Protein AF-A0A2P6GJ05-F1 (afdb_monomer)

Nearest PDB structures (foldseek):
  7w2h-assembly5_M  TM=7.982E-01  e=2.201E-02  Xenopus laevis
  7w2d-assembly4_J  TM=7.947E-01  e=2.446E-02  Xenopus laevis
  8w4b-assembly1_A  TM=7.223E-01  e=1.049E-02  Xenopus laevis
  7w2h-assembly1_C  TM=7.164E-01  e=2.320E-02  Xenopus laevis
  8wue-assembly2_F  TM=7.250E-01  e=3.544E-02  Xenopus laevis

Solvent-accessible surface area (backbone atoms only — not comparable to full-atom values): 6687 Å² total; per-residue (Å²): 112,52,77,47,83,42,59,47,68,39,75,45,70,40,29,30,35,69,38,27,35,35,44,32,24,74,32,42,37,40,36,41,22,53,18,90,75,44,78,64,46,77,34,39,54,83,31,66,49,77,45,56,54,30,38,26,28,31,41,32,31,39,96,41,52,23,35,32,42,36,36,71,47,47,95,79,77,60,72,81,63,60,36,33,37,53,45,79,44,98,86,73,48,46,34,33,38,27,37,35,78,43,95,88,71,48,77,44,80,80,46,72,46,71,68,42,71,70,56,44,75,67,19,52,29,119

Mean predicted aligned error: 3.26 Å

Foldseek 3Di:
DDKDWFAAFDKFAWKAAQWWKKKAWCAAKKWKDFADPDDIDIDHHRGMDIQHGLGTMMITGHRGIIMIDMDTDDPVPDRFDWMWGWDQDPVRWIKIWTWGQDPVRDIDTPDMGTDDPVSCVRRRND

Radius of gyration: 14.71 Å; Cα contacts (8 Å, |Δi|>4): 321; chains: 1; bounding box: 36×31×40 Å

Structure (mmCIF, N/CA/C/O backbone):
data_AF-A0A2P6GJ05-F1
#
_entry.id   AF-A0A2P6GJ05-F1
#
loop_
_atom_site.group_PDB
_atom_site.id
_atom_site.type_symbol
_atom_site.label_atom_id
_atom_site.label_alt_id
_atom_site.label_comp_id
_atom_site.label_asym_id
_atom_site.label_entity_id
_atom_site.label_seq_id
_atom_site.pdbx_PDB_ins_code
_atom_site.Cartn_x
_atom_site.Cartn_y
_atom_site.Cartn_z
_atom_site.occupancy
_atom_site.B_iso_or_equiv
_atom_site.auth_seq_id
_atom_site.auth_comp_id
_atom_site.auth_asym_id
_atom_site.auth_atom_id
_atom_site.pdbx_PDB_model_num
ATOM 1 N N . MET A 1 1 ? 6.354 -3.550 -13.283 1.00 89.88 1 MET A N 1
ATOM 2 C CA . MET A 1 1 ? 4.884 -3.625 -13.416 1.00 89.88 1 MET A CA 1
ATOM 3 C C . MET A 1 1 ? 4.439 -4.995 -12.944 1.00 89.88 1 MET A C 1
ATOM 5 O O . MET A 1 1 ? 5.187 -5.943 -13.152 1.00 89.88 1 MET A O 1
ATOM 9 N N . GLY A 1 2 ? 3.266 -5.096 -12.332 1.00 94.62 2 GLY A N 1
ATOM 10 C CA . GLY A 1 2 ? 2.658 -6.368 -11.959 1.00 94.62 2 GLY A CA 1
ATOM 11 C C . GLY A 1 2 ? 1.135 -6.277 -11.911 1.00 94.62 2 GLY A C 1
ATOM 12 O O . GLY A 1 2 ? 0.555 -5.247 -12.262 1.00 94.62 2 GLY A O 1
ATOM 13 N N . LEU A 1 3 ? 0.505 -7.372 -11.489 1.00 97.44 3 LEU A N 1
ATOM 14 C CA . LEU A 1 3 ? -0.944 -7.501 -11.382 1.00 97.44 3 LEU A CA 1
ATOM 15 C C . LEU A 1 3 ? -1.343 -7.855 -9.948 1.00 97.44 3 LEU A C 1
ATOM 17 O O . LEU A 1 3 ? -0.717 -8.719 -9.336 1.00 97.44 3 LEU A O 1
ATOM 21 N N . PHE A 1 4 ? -2.420 -7.246 -9.456 1.00 96.00 4 PHE A N 1
ATOM 22 C CA . PHE A 1 4 ? -3.142 -7.718 -8.276 1.00 96.00 4 PHE A CA 1
ATOM 23 C C . PHE A 1 4 ? -4.555 -8.124 -8.668 1.00 96.00 4 PHE A C 1
ATOM 25 O O . PHE A 1 4 ? -5.303 -7.312 -9.207 1.00 96.00 4 PHE A O 1
ATOM 32 N N . LEU A 1 5 ? -4.924 -9.367 -8.361 1.00 97.69 5 LEU A N 1
ATOM 33 C CA . LEU A 1 5 ? -6.312 -9.808 -8.354 1.00 97.69 5 LEU A CA 1
ATOM 34 C C . LEU A 1 5 ? -6.759 -9.907 -6.898 1.00 97.69 5 LEU A C 1
ATOM 36 O O . LEU A 1 5 ? -6.275 -10.760 -6.157 1.00 97.69 5 LEU A O 1
ATOM 40 N N . LEU A 1 6 ? -7.649 -9.008 -6.494 1.00 97.38 6 LEU A N 1
ATOM 41 C CA . LEU A 1 6 ? -8.145 -8.908 -5.127 1.00 97.38 6 LEU A CA 1
ATOM 42 C C . LEU A 1 6 ? -9.610 -9.347 -5.074 1.00 97.38 6 LEU A C 1
ATOM 44 O O . LEU A 1 6 ? -10.414 -8.950 -5.922 1.00 97.38 6 LEU A O 1
ATOM 48 N N . CYS A 1 7 ? -9.954 -10.160 -4.075 1.00 98.25 7 CYS A N 1
ATOM 49 C CA . CYS A 1 7 ? -11.335 -10.556 -3.799 1.00 98.25 7 CYS A CA 1
ATOM 50 C C . CYS A 1 7 ? -12.212 -9.340 -3.433 1.00 98.25 7 CYS A C 1
ATOM 52 O O . CYS A 1 7 ? -11.672 -8.289 -3.071 1.00 98.25 7 CYS A O 1
ATOM 54 N N . PRO A 1 8 ? -13.551 -9.475 -3.493 1.00 98.25 8 PRO A N 1
ATOM 55 C CA . PRO A 1 8 ? -14.464 -8.515 -2.876 1.00 98.25 8 PRO A CA 1
ATOM 56 C C . PRO A 1 8 ? -14.146 -8.274 -1.397 1.00 98.25 8 PRO A C 1
ATOM 58 O O . PRO A 1 8 ? -13.672 -9.185 -0.715 1.00 98.25 8 PRO A O 1
ATOM 61 N N . ASP A 1 9 ? -14.449 -7.069 -0.919 1.00 97.81 9 ASP A N 1
ATOM 62 C CA . ASP A 1 9 ? -14.428 -6.683 0.497 1.00 97.81 9 ASP A CA 1
ATOM 63 C C . ASP A 1 9 ? -13.077 -6.927 1.207 1.00 97.81 9 ASP A C 1
ATOM 65 O O . ASP A 1 9 ? -13.006 -7.209 2.405 1.00 97.81 9 ASP A O 1
ATOM 69 N N . VAL A 1 10 ? -11.974 -6.807 0.463 1.00 98.06 10 VAL A N 1
ATOM 70 C CA . VAL A 1 10 ? -10.606 -6.918 0.977 1.00 98.06 10 VAL A CA 1
ATOM 71 C C . VAL A 1 10 ? -10.099 -5.542 1.367 1.00 98.06 10 VAL A C 1
ATOM 73 O O . VAL A 1 10 ? -10.020 -4.640 0.535 1.00 98.06 10 VAL A O 1
ATOM 76 N N . HIS A 1 11 ? -9.656 -5.417 2.616 1.00 97.75 11 HIS A N 1
ATOM 77 C CA . HIS A 1 11 ? -8.834 -4.301 3.059 1.00 97.75 11 HIS A CA 1
ATOM 78 C C . HIS A 1 11 ? -7.354 -4.679 2.958 1.00 97.75 11 HIS A C 1
ATOM 80 O O . HIS A 1 11 ? -6.905 -5.617 3.616 1.00 97.75 11 HIS A O 1
ATOM 86 N N . TYR A 1 12 ? -6.603 -3.943 2.143 1.00 97.00 12 TYR A N 1
ATOM 87 C CA . TYR A 1 12 ? -5.149 -4.000 2.067 1.00 97.00 12 TYR A CA 1
ATOM 88 C C . TYR A 1 12 ? -4.572 -2.884 2.958 1.00 97.00 12 TYR A C 1
ATOM 90 O O . TYR A 1 12 ? -4.720 -1.706 2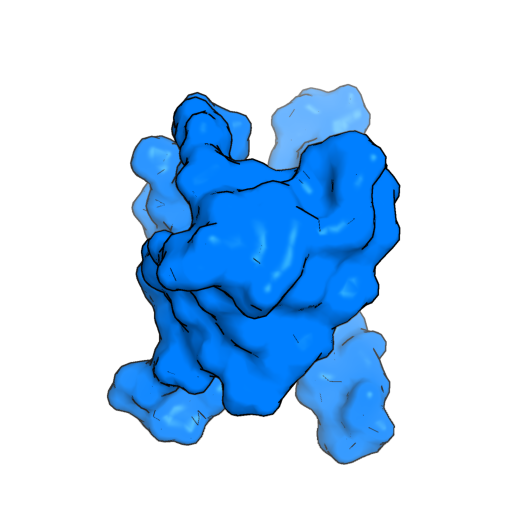.607 1.00 97.00 12 TYR A O 1
ATOM 98 N N . PRO A 1 13 ? -3.988 -3.232 4.126 1.00 97.44 13 PRO A N 1
ATOM 99 C CA . PRO A 1 13 ? -3.654 -2.271 5.176 1.00 97.44 13 PRO A CA 1
ATOM 100 C C . PRO A 1 13 ? -2.719 -1.139 4.754 1.00 97.44 13 PRO A C 1
ATOM 102 O O . PRO A 1 13 ? -2.069 -1.179 3.710 1.00 97.44 13 PRO A O 1
ATOM 105 N N . LEU A 1 14 ? -2.628 -0.130 5.622 1.00 98.19 14 LEU A N 1
ATOM 106 C CA . LEU A 1 14 ? -1.738 1.010 5.438 1.00 98.19 14 LEU A CA 1
ATOM 107 C C . LEU A 1 14 ? -0.288 0.558 5.260 1.00 98.19 14 LEU A C 1
ATOM 109 O O . LEU A 1 14 ? 0.303 -0.063 6.146 1.00 98.19 14 LEU A O 1
ATOM 113 N N . HIS A 1 15 ? 0.294 0.928 4.129 1.00 97.88 15 HIS A N 1
ATOM 114 C CA . HIS A 1 15 ? 1.674 0.637 3.796 1.00 97.88 15 HIS A CA 1
ATOM 115 C C . HIS A 1 15 ? 2.327 1.807 3.061 1.00 97.88 15 HIS A C 1
ATOM 117 O O . HIS A 1 15 ? 1.678 2.763 2.634 1.00 97.88 15 HIS A O 1
ATOM 123 N N . GLN A 1 16 ? 3.649 1.763 2.993 1.00 96.19 16 GLN A N 1
ATOM 124 C CA . GLN A 1 16 ? 4.484 2.841 2.498 1.00 96.19 16 GLN A CA 1
ATOM 125 C C . GLN A 1 16 ? 5.788 2.259 1.960 1.00 96.19 16 GLN A C 1
ATOM 127 O O . GLN A 1 16 ? 6.417 1.414 2.592 1.00 96.19 16 GLN A O 1
ATOM 132 N N . HIS A 1 17 ? 6.237 2.760 0.821 1.00 95.12 17 HIS A N 1
ATOM 133 C CA . HIS A 1 17 ? 7.519 2.411 0.220 1.00 95.12 17 HIS A CA 1
ATOM 134 C C . HIS A 1 17 ? 8.066 3.640 -0.523 1.00 95.12 17 HIS A C 1
ATOM 136 O O . HIS A 1 17 ? 7.378 4.651 -0.688 1.00 95.12 17 HIS A O 1
ATOM 142 N N . ASN A 1 18 ? 9.340 3.595 -0.907 1.00 93.31 18 ASN A N 1
ATOM 143 C CA . ASN A 1 18 ? 9.997 4.738 -1.546 1.00 93.31 18 ASN A CA 1
ATOM 144 C C . ASN A 1 18 ? 9.589 4.920 -3.018 1.00 93.31 18 ASN A C 1
ATOM 146 O O . ASN A 1 18 ? 9.727 6.014 -3.569 1.00 93.31 18 ASN A O 1
ATOM 150 N N . ALA A 1 19 ? 9.124 3.861 -3.678 1.00 94.25 19 ALA A N 1
ATOM 151 C CA . ALA A 1 19 ? 8.729 3.944 -5.074 1.00 94.25 19 ALA A CA 1
ATOM 152 C C . ALA A 1 19 ? 7.478 4.820 -5.225 1.00 94.25 19 ALA A C 1
ATOM 154 O O . ALA A 1 19 ? 6.557 4.767 -4.415 1.00 94.25 19 ALA A O 1
ATOM 155 N N . LEU A 1 20 ? 7.432 5.623 -6.287 1.00 95.25 20 LEU A N 1
ATOM 156 C CA . LEU A 1 20 ? 6.158 6.166 -6.741 1.00 95.25 20 LEU A CA 1
ATOM 157 C C . LEU A 1 20 ? 5.361 5.005 -7.326 1.00 95.25 20 LEU A C 1
ATOM 159 O O . LEU A 1 20 ? 5.888 4.243 -8.140 1.00 95.25 20 LEU A O 1
ATOM 163 N N . GLU A 1 21 ? 4.102 4.878 -6.932 1.00 96.62 21 GLU A N 1
ATOM 164 C CA . GLU A 1 21 ? 3.248 3.779 -7.358 1.00 96.62 21 GLU A CA 1
ATOM 165 C C . GLU A 1 21 ? 2.051 4.276 -8.155 1.00 96.62 21 GLU A C 1
ATOM 167 O O . GLU A 1 21 ? 1.402 5.258 -7.807 1.00 96.62 21 GLU A O 1
ATOM 172 N N . ILE A 1 22 ? 1.767 3.588 -9.254 1.00 97.88 22 ILE A N 1
ATOM 173 C CA . ILE A 1 22 ? 0.611 3.847 -10.103 1.00 97.88 22 ILE A CA 1
ATOM 174 C C . ILE A 1 22 ? -0.288 2.625 -10.027 1.00 97.88 22 ILE A C 1
ATOM 176 O O . ILE A 1 22 ? 0.146 1.534 -10.395 1.00 97.88 22 ILE A O 1
ATOM 180 N N . TYR A 1 23 ? -1.533 2.823 -9.604 1.00 98.31 23 TYR A N 1
ATOM 181 C CA . TYR A 1 23 ? -2.590 1.819 -9.665 1.00 98.31 23 TYR A CA 1
ATOM 182 C C . TYR A 1 23 ? -3.520 2.147 -10.824 1.00 98.31 23 TYR A C 1
ATOM 184 O O . TYR A 1 23 ? -4.120 3.217 -10.842 1.00 98.31 23 TYR A O 1
ATOM 192 N N . TYR A 1 24 ? -3.669 1.226 -11.769 1.00 98.44 24 TYR A N 1
ATOM 193 C CA . TYR A 1 24 ? -4.676 1.288 -12.824 1.00 98.44 24 TYR A CA 1
ATOM 194 C C . TYR A 1 24 ? -5.700 0.175 -12.607 1.00 98.44 24 TYR A C 1
ATOM 196 O O . TYR A 1 24 ? -5.340 -1.005 -12.577 1.00 98.44 24 TYR A O 1
ATOM 204 N N . ALA A 1 25 ? -6.972 0.538 -12.457 1.00 98.25 25 ALA A N 1
ATOM 205 C CA . ALA A 1 25 ? -8.050 -0.430 -12.314 1.00 98.25 25 ALA A CA 1
ATOM 206 C C . ALA A 1 25 ? -8.440 -0.965 -13.695 1.00 98.25 25 ALA A C 1
ATOM 208 O O . ALA A 1 25 ? -9.112 -0.288 -14.470 1.00 98.25 25 ALA A O 1
ATOM 209 N N . SER A 1 26 ? -8.021 -2.192 -14.003 1.00 98.38 26 SER A N 1
ATOM 210 C CA . SER A 1 26 ? -8.392 -2.865 -15.254 1.00 98.38 26 SER A CA 1
ATOM 211 C C . SER A 1 26 ? -9.810 -3.432 -15.202 1.00 98.38 26 SER A C 1
ATOM 213 O O . SER A 1 26 ? -10.448 -3.571 -16.239 1.00 98.38 26 SER A O 1
ATOM 215 N N . SER A 1 27 ? -10.292 -3.774 -14.002 1.00 98.25 27 SER A N 1
ATOM 216 C CA . SER A 1 27 ? -11.667 -4.204 -13.737 1.00 98.25 27 SER A CA 1
ATOM 217 C C . SER A 1 27 ? -12.038 -3.943 -12.277 1.00 98.25 27 SER A C 1
ATOM 219 O O . SER A 1 27 ? -11.172 -3.968 -11.398 1.00 98.25 27 SER A O 1
ATOM 221 N N . GLY A 1 28 ? -13.332 -3.760 -12.015 1.00 97.75 28 GLY A N 1
ATOM 222 C CA . GLY A 1 28 ? -13.887 -3.535 -10.682 1.00 97.75 28 GLY A CA 1
ATOM 223 C C . GLY A 1 28 ? -13.644 -2.123 -10.142 1.00 97.75 28 GLY A C 1
ATOM 224 O O . GLY A 1 28 ? -13.301 -1.194 -10.885 1.00 97.75 28 GLY A O 1
ATOM 225 N N . THR A 1 29 ? -13.821 -1.979 -8.830 1.00 98.19 29 THR A N 1
ATOM 226 C CA . THR A 1 29 ? -13.722 -0.702 -8.116 1.00 98.19 29 THR A CA 1
ATOM 227 C C . THR A 1 29 ? -12.756 -0.806 -6.938 1.00 98.19 29 THR A C 1
ATOM 229 O O . THR A 1 29 ? -12.883 -1.691 -6.088 1.00 98.19 29 THR A O 1
ATOM 232 N N . LEU A 1 30 ? -11.816 0.139 -6.868 1.00 98.19 30 LEU A N 1
ATOM 233 C CA . LEU A 1 30 ? -10.836 0.258 -5.795 1.00 98.19 30 LEU A CA 1
ATOM 234 C C . LEU A 1 30 ? -11.031 1.578 -5.054 1.00 98.19 30 LEU A C 1
ATOM 236 O O . LEU A 1 30 ? -11.012 2.652 -5.656 1.00 98.19 30 LEU A O 1
ATOM 240 N N . GLN A 1 31 ? -11.168 1.502 -3.738 1.00 98.31 31 GLN A N 1
ATOM 241 C CA . GLN A 1 3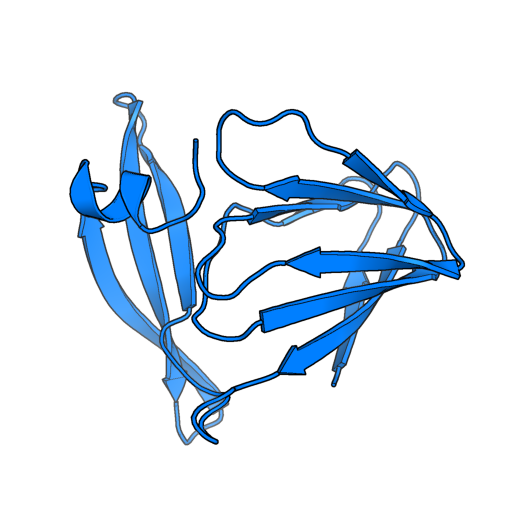1 ? -11.072 2.650 -2.856 1.00 98.31 31 GLN A CA 1
ATOM 242 C C . GLN A 1 31 ? -9.625 2.781 -2.367 1.00 98.31 31 GLN A C 1
ATOM 244 O O . GLN A 1 31 ? -9.086 1.842 -1.789 1.00 98.31 31 GLN A O 1
ATOM 249 N N . LEU A 1 32 ? -8.994 3.933 -2.590 1.00 98.06 32 LEU A N 1
ATOM 250 C CA . LEU A 1 32 ? -7.682 4.264 -2.040 1.00 98.06 32 LEU A CA 1
ATOM 251 C C . LEU A 1 32 ? -7.830 5.295 -0.931 1.00 98.06 32 LEU A C 1
ATOM 253 O O . LEU A 1 32 ? -8.613 6.239 -1.042 1.00 98.06 32 LEU A O 1
ATOM 257 N N . GLN A 1 33 ? -7.018 5.157 0.106 1.00 98.12 33 GLN A N 1
ATOM 258 C CA . GLN A 1 33 ? -6.873 6.162 1.147 1.00 98.12 33 GLN A CA 1
ATOM 259 C C . GLN A 1 33 ? -5.400 6.535 1.262 1.00 98.12 33 GLN A C 1
ATOM 261 O O . GLN A 1 33 ? -4.555 5.663 1.428 1.00 98.12 33 GLN A O 1
ATOM 266 N N . HIS A 1 34 ? -5.078 7.823 1.160 1.00 97.31 34 HIS A N 1
ATOM 267 C CA . HIS A 1 34 ? -3.718 8.334 1.354 1.00 97.31 34 HIS A CA 1
ATOM 268 C C . HIS A 1 34 ? -3.592 8.871 2.780 1.00 97.31 34 HIS A C 1
ATOM 270 O O . HIS A 1 34 ? -4.113 9.932 3.084 1.00 97.31 34 HIS A O 1
ATOM 276 N N . GLY A 1 35 ? -2.919 8.153 3.672 1.00 96.06 35 GLY A N 1
ATOM 277 C CA . GLY A 1 35 ? -2.830 8.510 5.089 1.00 96.06 35 GLY A CA 1
ATOM 278 C C . GLY A 1 35 ? -4.001 8.019 5.933 1.00 96.06 35 GLY A C 1
ATOM 279 O O . GLY A 1 35 ? -5.061 7.653 5.433 1.00 96.06 35 GLY A O 1
ATOM 280 N N . ARG A 1 36 ? -3.803 8.016 7.253 1.00 94.75 36 ARG A N 1
ATOM 281 C CA . ARG A 1 36 ? -4.750 7.469 8.240 1.00 94.75 36 ARG A CA 1
ATOM 282 C C . ARG A 1 36 ? -6.029 8.282 8.379 1.00 94.75 36 ARG A C 1
ATOM 284 O O . ARG A 1 36 ? -7.038 7.762 8.841 1.00 94.75 36 ARG A O 1
ATOM 291 N N . LYS A 1 37 ? -5.967 9.578 8.065 1.00 90.44 37 LYS A N 1
ATOM 292 C CA . LYS A 1 37 ? -7.036 10.540 8.376 1.00 90.44 37 LYS A CA 1
ATOM 293 C C . LYS A 1 37 ? -7.669 11.189 7.152 1.00 90.44 37 LYS A C 1
ATOM 295 O O . LYS A 1 37 ? -8.667 11.889 7.309 1.00 90.44 37 LYS A O 1
ATOM 300 N N . LYS A 1 38 ? -7.117 10.992 5.952 1.00 94.06 38 LYS A N 1
ATOM 301 C CA . LYS A 1 38 ? -7.707 11.568 4.738 1.00 94.06 38 LYS A CA 1
ATOM 302 C C . LYS A 1 38 ? -8.931 10.775 4.321 1.00 94.06 38 LYS A C 1
ATOM 304 O O . LYS A 1 38 ? -9.023 9.573 4.571 1.00 94.06 38 LYS A O 1
ATOM 309 N N . MET A 1 39 ? -9.855 11.463 3.660 1.00 95.44 39 MET A N 1
ATOM 310 C CA . MET A 1 39 ? -11.009 10.809 3.065 1.00 95.44 39 MET A CA 1
ATOM 311 C C . MET A 1 39 ? -10.542 9.881 1.942 1.00 95.44 39 MET A C 1
ATOM 313 O O . MET A 1 39 ? -9.721 10.294 1.116 1.00 95.44 39 MET A O 1
ATOM 317 N N . PRO A 1 40 ? -11.054 8.645 1.892 1.00 97.00 40 PRO A N 1
ATOM 318 C CA . PRO A 1 40 ? -10.773 7.771 0.777 1.00 97.00 40 PRO A CA 1
ATOM 319 C C . PRO A 1 40 ? -11.420 8.297 -0.510 1.00 97.00 40 PRO A C 1
ATOM 321 O O . PRO A 1 40 ? -12.441 8.988 -0.486 1.00 97.00 40 PRO A O 1
ATOM 324 N N . PHE A 1 41 ? -10.849 7.919 -1.647 1.00 97.62 41 PHE A N 1
ATOM 325 C CA . PHE A 1 41 ? -11.374 8.207 -2.977 1.00 97.62 41 PHE A CA 1
ATOM 326 C C . PHE A 1 41 ? -11.395 6.932 -3.819 1.00 97.62 41 PHE A C 1
ATOM 328 O O . PHE A 1 41 ? -10.712 5.958 -3.514 1.00 97.62 41 PHE A O 1
ATOM 335 N N . MET A 1 42 ? -12.208 6.913 -4.873 1.00 97.94 42 MET A N 1
ATOM 336 C CA . MET A 1 42 ? -12.404 5.717 -5.691 1.00 97.94 42 MET A CA 1
ATOM 337 C C . MET A 1 42 ? -11.786 5.871 -7.071 1.00 97.94 42 MET A C 1
ATOM 339 O O . MET A 1 42 ? -11.922 6.915 -7.709 1.00 97.94 42 MET A O 1
ATOM 343 N N . ILE A 1 43 ? -11.211 4.780 -7.561 1.00 98.00 43 ILE A N 1
ATOM 344 C CA . ILE A 1 43 ? -10.969 4.560 -8.981 1.00 98.00 43 ILE A CA 1
ATOM 345 C C . ILE A 1 43 ? -11.813 3.368 -9.437 1.00 98.00 43 ILE A C 1
ATOM 347 O O . ILE A 1 43 ? -11.942 2.364 -8.738 1.00 98.00 43 ILE A O 1
ATOM 351 N N . LYS A 1 44 ? -12.433 3.506 -10.607 1.00 97.94 44 LYS A N 1
ATOM 352 C CA . LYS A 1 44 ? -13.211 2.449 -11.268 1.00 97.94 44 LYS A CA 1
ATOM 353 C C . LYS A 1 44 ? -12.432 1.923 -12.464 1.00 97.94 44 LYS A C 1
ATOM 355 O O . LYS A 1 44 ? -11.451 2.548 -12.860 1.00 97.94 44 LYS A O 1
ATOM 360 N N . SER A 1 45 ? -12.903 0.833 -13.063 1.00 98.12 45 SER A N 1
ATOM 361 C CA . SER A 1 45 ? -12.386 0.308 -14.330 1.00 98.12 45 SER A CA 1
ATOM 362 C C . SER A 1 45 ? -12.075 1.419 -15.346 1.00 98.12 45 SER A C 1
ATOM 364 O O . SER A 1 45 ? -12.926 2.261 -15.636 1.00 98.12 45 SER A O 1
ATOM 366 N N . GLY A 1 46 ? -10.852 1.426 -15.878 1.00 98.31 46 GLY A N 1
ATOM 367 C CA . GLY A 1 46 ? -10.331 2.456 -16.782 1.00 98.31 46 GLY A CA 1
ATOM 368 C C . GLY A 1 46 ? -9.687 3.665 -16.089 1.00 98.31 46 GLY A C 1
ATOM 369 O O . GLY A 1 46 ? -8.993 4.440 -16.744 1.00 98.31 46 GLY A O 1
ATOM 370 N N . GLY A 1 47 ? -9.888 3.829 -14.781 1.00 98.38 47 GLY A N 1
ATOM 371 C CA . GLY A 1 47 ? -9.290 4.882 -13.965 1.00 98.38 47 GLY A CA 1
ATOM 372 C C . GLY A 1 47 ? -7.934 4.492 -13.378 1.00 98.38 47 GLY A C 1
ATOM 373 O O . GLY A 1 47 ? -7.592 3.313 -13.262 1.00 98.38 47 GLY A O 1
ATOM 374 N N . TYR A 1 48 ? -7.169 5.502 -12.963 1.00 98.31 48 TYR A N 1
ATOM 375 C CA . TYR A 1 48 ? -5.890 5.313 -12.287 1.00 98.31 48 TYR A CA 1
ATOM 376 C C . TYR A 1 48 ? -5.705 6.274 -11.114 1.00 98.31 48 TYR A C 1
ATOM 378 O O . TYR A 1 48 ? -6.328 7.333 -11.047 1.00 98.31 48 TYR A O 1
ATOM 386 N N . SER A 1 49 ? -4.817 5.899 -10.199 1.00 97.94 49 SER A N 1
ATOM 387 C CA . SER A 1 49 ? -4.316 6.745 -9.123 1.00 97.94 49 SER A CA 1
ATOM 388 C C . SER A 1 49 ? -2.793 6.717 -9.116 1.00 97.94 49 SER A C 1
ATOM 390 O O . SER A 1 49 ? -2.181 5.702 -9.454 1.00 97.94 49 SER A O 1
ATOM 392 N N . ILE A 1 50 ? -2.192 7.839 -8.730 1.00 97.69 50 ILE A N 1
ATOM 393 C CA . ILE A 1 50 ? -0.762 7.947 -8.469 1.00 97.69 50 ILE A CA 1
ATOM 394 C C . ILE A 1 50 ? -0.594 8.150 -6.969 1.00 97.69 50 ILE A C 1
ATOM 396 O O . ILE A 1 50 ? -1.094 9.121 -6.403 1.00 97.69 50 ILE A O 1
ATOM 400 N N . THR A 1 51 ? 0.140 7.241 -6.348 1.00 97.50 51 THR A N 1
ATOM 401 C CA . THR A 1 51 ? 0.601 7.328 -4.972 1.00 97.50 51 THR A CA 1
ATOM 402 C C . THR A 1 51 ? 2.049 7.827 -4.990 1.00 97.50 51 THR A C 1
ATOM 404 O O . THR A 1 51 ? 2.932 7.117 -5.479 1.00 97.50 51 THR A O 1
ATOM 407 N N . PRO A 1 52 ? 2.326 9.048 -4.498 1.00 95.62 52 PRO A N 1
ATOM 408 C CA . PRO A 1 52 ? 3.684 9.581 -4.454 1.00 95.62 52 PRO A CA 1
ATOM 409 C C . PRO A 1 52 ? 4.637 8.726 -3.610 1.00 95.62 52 PRO A C 1
ATOM 411 O O . PRO A 1 52 ? 4.216 8.021 -2.694 1.00 95.62 52 PRO A O 1
ATOM 414 N N . SER A 1 53 ? 5.939 8.851 -3.871 1.00 94.31 53 SER A N 1
ATOM 415 C CA . SER A 1 53 ? 6.986 8.239 -3.047 1.00 94.31 53 SER A CA 1
ATOM 416 C C . SER A 1 53 ? 6.782 8.539 -1.563 1.00 94.31 53 SER A C 1
ATOM 418 O O . SER A 1 53 ? 6.590 9.693 -1.179 1.00 94.31 53 SER A O 1
ATOM 420 N N . ASN A 1 54 ? 6.875 7.507 -0.725 1.00 94.31 54 ASN A N 1
ATOM 421 C CA . ASN A 1 54 ? 6.683 7.583 0.723 1.00 94.31 54 ASN A CA 1
ATOM 422 C C . ASN A 1 54 ? 5.290 8.069 1.169 1.00 94.31 54 ASN A C 1
ATOM 424 O O . ASN A 1 54 ? 5.110 8.336 2.354 1.00 94.31 54 ASN A O 1
ATOM 428 N N . GLN A 1 55 ? 4.286 8.135 0.294 1.00 97.06 55 GLN A N 1
ATOM 429 C CA . GLN A 1 55 ? 2.904 8.349 0.718 1.00 97.06 55 GLN A CA 1
ATOM 430 C C . GLN A 1 55 ? 2.386 7.072 1.387 1.00 97.06 55 GLN A C 1
ATOM 432 O O . GLN A 1 55 ? 2.278 6.029 0.742 1.00 97.06 55 GLN A O 1
ATOM 437 N N . VAL A 1 56 ? 2.040 7.135 2.675 1.00 98.06 56 VAL A N 1
ATOM 438 C CA . VAL A 1 56 ? 1.334 6.023 3.323 1.00 98.06 56 VAL A CA 1
ATOM 439 C C . VAL A 1 56 ? -0.059 5.890 2.712 1.00 98.06 56 VAL A C 1
ATOM 441 O O . VAL A 1 56 ? -0.741 6.892 2.484 1.00 98.06 56 VAL A O 1
ATOM 444 N N . HIS A 1 57 ? -0.485 4.671 2.409 1.00 98.50 57 HIS A N 1
ATOM 445 C CA . HIS A 1 57 ? -1.767 4.439 1.763 1.00 98.50 57 HIS A CA 1
ATOM 446 C C . HIS A 1 57 ? -2.320 3.045 2.038 1.00 98.50 57 HIS A C 1
ATOM 448 O O . HIS A 1 57 ? -1.575 2.121 2.341 1.00 98.50 57 HIS A O 1
ATOM 454 N N . SER A 1 58 ? -3.637 2.904 1.942 1.00 98.38 58 SER A N 1
ATOM 455 C CA . SER A 1 58 ? -4.352 1.631 2.022 1.00 98.38 58 SER A CA 1
ATOM 456 C C . SER A 1 58 ? -5.290 1.492 0.831 1.00 98.38 58 SER A C 1
ATOM 458 O O . SER A 1 58 ? -5.666 2.485 0.194 1.00 98.38 58 SER A O 1
ATOM 460 N N . LEU A 1 59 ? -5.659 0.252 0.526 1.00 98.31 59 LEU A N 1
ATOM 461 C CA . LEU A 1 59 ? -6.599 -0.067 -0.540 1.00 98.31 59 LEU A CA 1
ATOM 462 C C . LEU A 1 59 ? -7.775 -0.843 0.045 1.00 98.31 59 LEU A C 1
ATOM 464 O O . LEU A 1 59 ? -7.592 -1.663 0.939 1.00 98.31 59 LEU A O 1
ATOM 468 N N . THR A 1 60 ? -8.975 -0.622 -0.472 1.00 98.38 60 THR A N 1
ATOM 469 C CA . THR A 1 60 ? -10.149 -1.428 -0.129 1.00 98.38 60 THR A CA 1
ATOM 470 C C . THR A 1 60 ? -10.920 -1.751 -1.401 1.00 98.38 60 THR A C 1
ATOM 472 O O . THR A 1 60 ? -11.267 -0.844 -2.163 1.00 98.38 60 THR A O 1
ATOM 475 N N . THR A 1 61 ? -11.155 -3.031 -1.676 1.00 98.19 61 THR A N 1
ATOM 476 C CA . THR A 1 61 ? -12.040 -3.437 -2.776 1.00 98.19 61 THR A CA 1
ATOM 477 C C . THR A 1 61 ? -13.500 -3.279 -2.369 1.00 98.19 61 THR A C 1
ATOM 479 O O . THR A 1 61 ? -13.843 -3.305 -1.189 1.00 98.19 61 THR A O 1
ATOM 482 N N . SER A 1 62 ? -14.366 -3.053 -3.356 1.00 94.94 62 SER A N 1
ATOM 483 C CA . SER A 1 62 ? -15.818 -2.991 -3.135 1.00 94.94 62 SER A CA 1
ATOM 484 C C . SER A 1 62 ? -16.420 -4.402 -3.028 1.00 94.94 62 SER A C 1
ATOM 486 O O . SER A 1 62 ? -15.698 -5.389 -2.902 1.00 94.94 62 SER A O 1
ATOM 488 N N . ASN A 1 63 ? -17.740 -4.519 -3.165 1.00 96.50 63 ASN A N 1
ATOM 489 C CA . ASN A 1 63 ? -18.476 -5.789 -3.183 1.00 96.50 63 ASN A CA 1
ATOM 490 C C . ASN A 1 63 ? -18.259 -6.642 -4.460 1.00 96.50 63 ASN A C 1
ATOM 492 O O . ASN A 1 63 ? -19.053 -7.532 -4.763 1.00 96.50 63 ASN A O 1
ATOM 496 N N . GLU A 1 64 ? -17.202 -6.370 -5.225 1.00 97.19 64 GLU A N 1
ATOM 497 C CA . GLU A 1 64 ? -16.815 -7.064 -6.454 1.00 97.19 64 GLU A CA 1
ATOM 498 C C . GLU A 1 64 ? -15.287 -7.260 -6.478 1.00 97.19 64 GLU A C 1
ATOM 500 O O . GLU A 1 64 ? -14.558 -6.462 -5.876 1.00 97.19 64 GLU A O 1
ATOM 505 N N . PRO A 1 65 ? -14.763 -8.301 -7.155 1.00 97.44 65 PRO A N 1
ATOM 506 C CA . PRO A 1 65 ? -13.323 -8.463 -7.295 1.00 97.44 65 PRO A CA 1
ATOM 507 C C . PRO A 1 65 ? -12.730 -7.320 -8.123 1.00 97.44 65 PRO A C 1
ATOM 509 O O . PRO A 1 65 ? -13.345 -6.829 -9.073 1.00 97.44 65 PRO A O 1
ATOM 512 N N . CYS A 1 66 ? -11.499 -6.929 -7.802 1.00 98.31 66 CYS A N 1
ATOM 513 C CA . CYS A 1 66 ? -10.795 -5.863 -8.507 1.00 98.31 66 CYS A CA 1
ATOM 514 C C . CYS A 1 66 ? -9.481 -6.383 -9.096 1.00 98.31 66 CYS A C 1
ATOM 516 O O . CYS A 1 66 ? -8.683 -7.015 -8.399 1.00 98.31 66 CYS A O 1
ATOM 518 N N . LEU A 1 67 ? -9.265 -6.112 -10.388 1.00 98.44 67 LEU A N 1
ATOM 519 C CA . LEU A 1 67 ? -8.011 -6.399 -11.083 1.00 98.44 67 LEU A CA 1
ATOM 520 C C . LEU A 1 67 ? -7.248 -5.094 -11.294 1.00 98.44 67 LEU A C 1
ATOM 522 O O . LEU A 1 67 ? -7.700 -4.208 -12.025 1.00 98.44 67 LEU A O 1
ATOM 526 N N . LEU A 1 68 ? -6.067 -5.008 -10.694 1.00 98.25 68 LEU A N 1
ATOM 527 C CA . LEU A 1 68 ? -5.190 -3.848 -10.766 1.00 98.25 68 LEU A CA 1
ATOM 528 C C . LEU A 1 68 ? -3.942 -4.174 -11.576 1.00 98.25 68 LEU A C 1
ATOM 530 O O . LEU A 1 68 ? -3.284 -5.183 -11.329 1.00 98.25 68 LEU A O 1
ATOM 534 N N . CYS A 1 69 ? -3.576 -3.271 -12.479 1.00 98.19 69 CYS A N 1
ATOM 535 C CA . CYS A 1 69 ? -2.213 -3.170 -12.985 1.00 98.19 69 CYS A CA 1
ATOM 536 C C . CYS A 1 69 ? -1.469 -2.169 -12.105 1.00 98.19 69 CYS A C 1
ATOM 538 O O . CYS A 1 69 ? -1.903 -1.021 -11.999 1.00 98.19 69 CYS A O 1
ATOM 540 N N . TYR A 1 70 ? -0.362 -2.584 -11.489 1.00 96.50 70 TYR A N 1
ATOM 541 C CA . TYR A 1 70 ? 0.459 -1.692 -10.674 1.00 96.50 70 TYR A CA 1
ATOM 542 C C . TYR A 1 70 ? 1.843 -1.476 -11.288 1.00 96.50 70 TYR A C 1
ATOM 544 O O . TYR A 1 70 ? 2.444 -2.375 -11.892 1.00 96.50 70 TYR A O 1
ATOM 552 N N . MET A 1 71 ? 2.373 -0.268 -11.131 1.00 96.00 71 MET A N 1
ATOM 553 C CA . MET A 1 71 ? 3.715 0.093 -11.581 1.00 96.00 71 MET A CA 1
ATOM 554 C C . MET A 1 71 ? 4.451 0.848 -10.489 1.00 96.00 71 MET A C 1
ATOM 556 O O . MET A 1 71 ? 3.919 1.806 -9.943 1.00 96.00 71 MET A O 1
ATOM 560 N N . TRP A 1 72 ? 5.690 0.443 -10.226 1.00 94.94 72 TRP A N 1
ATOM 561 C CA . TRP A 1 72 ? 6.625 1.198 -9.403 1.00 94.94 72 TRP A CA 1
ATOM 562 C C . TRP A 1 72 ? 7.596 1.959 -10.287 1.00 94.94 72 TRP A C 1
ATOM 564 O O . TRP A 1 72 ? 8.158 1.400 -11.233 1.00 94.94 72 TRP A O 1
ATOM 574 N N . VAL A 1 73 ? 7.799 3.225 -9.949 1.00 93.38 73 VAL A N 1
ATOM 575 C CA . VAL A 1 73 ? 8.727 4.135 -10.607 1.00 93.38 73 VAL A CA 1
ATOM 576 C C . VAL A 1 73 ? 9.719 4.624 -9.558 1.00 93.38 73 VAL A C 1
ATOM 578 O O . VAL A 1 73 ? 9.328 5.135 -8.508 1.00 93.38 73 VAL A O 1
ATOM 581 N N . SER A 1 74 ? 11.013 4.461 -9.835 1.00 87.12 74 SER A N 1
ATOM 582 C CA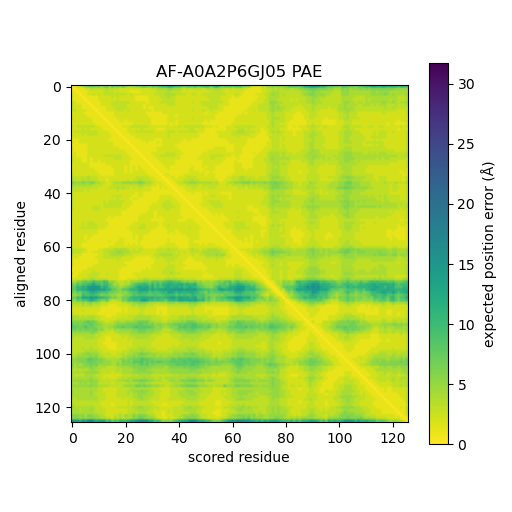 . SER A 1 74 ? 12.088 4.950 -8.972 1.00 87.12 74 SER A CA 1
ATOM 583 C C . SER A 1 74 ? 12.879 6.041 -9.676 1.00 87.12 74 SER A C 1
ATOM 585 O O . SER A 1 74 ? 13.335 5.853 -10.802 1.00 87.12 74 SER A O 1
ATOM 587 N N . GLY A 1 75 ? 13.076 7.168 -8.989 1.00 77.50 75 GLY A N 1
ATOM 588 C CA . GLY A 1 75 ? 13.962 8.240 -9.447 1.00 77.50 75 GLY A CA 1
ATOM 589 C C . GLY A 1 75 ? 15.450 7.950 -9.223 1.00 77.50 75 GLY A C 1
ATOM 590 O O . GLY A 1 75 ? 16.288 8.666 -9.759 1.00 77.50 75 GLY A O 1
ATOM 591 N N . THR A 1 76 ? 15.793 6.919 -8.441 1.00 76.88 76 THR A N 1
ATOM 592 C CA . THR A 1 76 ? 17.181 6.591 -8.060 1.00 76.88 76 THR A CA 1
ATOM 593 C C . THR A 1 76 ? 17.721 5.336 -8.747 1.00 76.88 76 THR A C 1
ATOM 595 O O . THR A 1 76 ? 18.852 4.939 -8.490 1.00 76.88 76 THR A O 1
ATOM 598 N N . GLY A 1 77 ? 16.920 4.688 -9.599 1.00 76.44 77 GLY A N 1
ATOM 599 C CA . GLY A 1 77 ? 17.270 3.427 -10.266 1.00 76.44 77 GLY A CA 1
ATOM 600 C C . GLY A 1 77 ? 17.042 2.172 -9.415 1.00 76.44 77 GLY A C 1
ATOM 601 O O . GLY A 1 77 ? 16.968 1.075 -9.963 1.00 76.44 77 GLY A O 1
ATOM 602 N N . THR A 1 78 ? 16.839 2.313 -8.101 1.00 77.94 78 THR A N 1
ATOM 603 C CA . THR A 1 78 ? 16.529 1.192 -7.203 1.00 77.94 78 THR A CA 1
ATOM 604 C C . THR A 1 78 ? 15.025 1.114 -6.947 1.00 77.94 78 THR A C 1
ATOM 606 O O . THR A 1 78 ? 14.449 2.030 -6.358 1.00 77.94 78 THR A O 1
ATOM 609 N N . LEU A 1 79 ? 14.382 0.030 -7.394 1.00 77.62 79 LEU A N 1
ATOM 610 C CA . LEU A 1 79 ? 12.953 -0.238 -7.158 1.00 77.62 79 LEU A CA 1
ATOM 611 C C . LEU A 1 79 ? 12.693 -0.956 -5.832 1.00 77.62 79 LEU A C 1
ATOM 613 O O . LEU A 1 79 ? 11.660 -0.738 -5.207 1.00 77.62 79 LEU A O 1
ATOM 617 N N . LEU A 1 80 ? 13.612 -1.833 -5.425 1.00 78.62 80 LEU A N 1
ATOM 618 C CA . LEU A 1 80 ? 13.477 -2.625 -4.209 1.00 78.62 80 LEU A CA 1
ATOM 619 C C . LEU A 1 80 ? 14.017 -1.838 -3.018 1.00 78.62 80 LEU A C 1
ATOM 621 O O . LEU A 1 80 ? 15.127 -1.319 -3.046 1.00 78.62 80 LEU A O 1
ATOM 625 N N . GLY A 1 81 ? 13.217 -1.748 -1.969 1.00 82.12 81 GLY A N 1
ATOM 626 C CA . GLY A 1 81 ? 13.574 -1.044 -0.752 1.00 82.12 81 GLY A CA 1
ATOM 627 C C . GLY A 1 81 ? 12.667 -1.460 0.399 1.00 82.12 81 GLY A C 1
ATOM 628 O O . GLY A 1 81 ? 11.850 -2.373 0.240 1.00 82.12 81 GLY A O 1
ATOM 629 N N . PRO A 1 82 ? 12.795 -0.791 1.551 1.00 90.69 82 PRO A N 1
ATOM 630 C CA . PRO A 1 82 ? 11.980 -1.094 2.713 1.00 90.69 82 PRO A CA 1
ATOM 631 C C . PRO A 1 82 ? 10.493 -0.865 2.411 1.00 90.69 82 PRO A C 1
ATOM 633 O O . PRO A 1 82 ? 10.101 0.209 1.946 1.00 90.69 82 PRO A O 1
ATOM 636 N N . ASN A 1 83 ? 9.671 -1.881 2.681 1.00 95.12 83 ASN A N 1
ATOM 637 C CA . ASN A 1 83 ? 8.214 -1.798 2.624 1.00 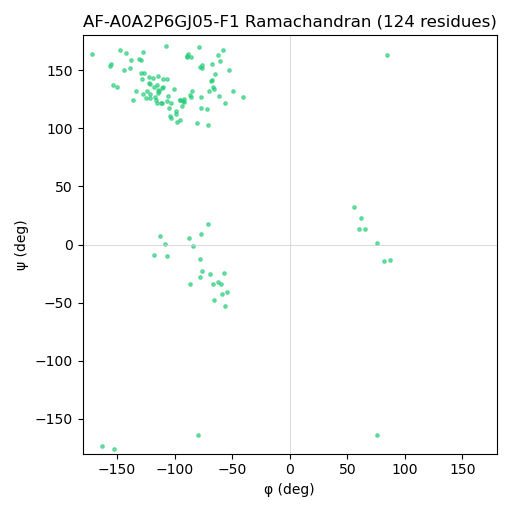95.12 83 ASN A CA 1
ATOM 638 C C . ASN A 1 83 ? 7.678 -1.709 4.050 1.00 95.12 83 ASN A C 1
ATOM 640 O O . ASN A 1 83 ? 7.732 -2.671 4.813 1.00 95.12 83 ASN A O 1
ATOM 644 N N . TRP A 1 84 ? 7.173 -0.541 4.419 1.00 97.50 84 TRP A N 1
ATOM 645 C CA . TRP A 1 84 ? 6.708 -0.249 5.764 1.00 97.50 84 TRP A CA 1
ATOM 646 C C . TRP A 1 84 ? 5.210 -0.469 5.887 1.00 97.50 84 TRP A C 1
ATOM 648 O O . TRP A 1 84 ? 4.435 0.170 5.187 1.00 97.50 84 TRP A O 1
ATOM 658 N N . TRP A 1 85 ? 4.808 -1.301 6.838 1.00 97.88 85 TRP A N 1
ATOM 659 C CA . TRP A 1 85 ? 3.416 -1.594 7.167 1.00 97.88 85 TRP A CA 1
ATOM 660 C C . TRP A 1 85 ? 3.035 -0.920 8.470 1.00 97.88 85 TRP A C 1
ATOM 662 O O . TRP A 1 85 ? 3.712 -1.118 9.475 1.00 97.88 85 TRP A O 1
ATOM 672 N N . TRP A 1 86 ? 1.991 -0.100 8.450 1.00 97.81 86 TRP A N 1
ATOM 673 C CA . TRP A 1 86 ? 1.572 0.698 9.595 1.00 97.81 86 TRP A CA 1
ATOM 674 C C . TRP A 1 86 ? 0.485 -0.036 10.366 1.00 97.81 86 TRP A C 1
ATOM 676 O O . TRP A 1 86 ? -0.564 -0.371 9.819 1.00 97.81 86 TRP A O 1
ATOM 686 N N . GLU A 1 87 ? 0.729 -0.244 11.654 1.00 96.38 87 GLU A N 1
ATOM 687 C CA . GLU A 1 87 ? -0.157 -0.998 12.532 1.00 96.38 87 GLU A CA 1
ATOM 688 C C . GLU A 1 87 ? -0.552 -0.151 13.738 1.00 96.38 87 GLU A C 1
ATOM 690 O O . GLU A 1 87 ? 0.301 0.443 14.413 1.00 96.38 87 GLU A O 1
ATOM 695 N N . GLU A 1 88 ? -1.852 -0.133 14.021 1.00 95.06 88 GLU A N 1
ATOM 696 C CA . GLU A 1 88 ? -2.392 0.380 15.272 1.00 95.06 88 GLU A CA 1
ATOM 697 C C . GLU A 1 88 ? -2.356 -0.711 16.343 1.00 95.06 88 GLU A C 1
ATOM 699 O O . GLU A 1 88 ? -2.776 -1.851 16.134 1.00 95.06 88 GLU A O 1
ATOM 704 N N . HIS A 1 89 ? -1.854 -0.354 17.515 1.00 91.06 89 HIS A N 1
ATOM 705 C CA . HIS A 1 89 ? -1.873 -1.198 18.693 1.00 91.06 89 HIS A CA 1
ATOM 706 C C . HIS A 1 89 ? -3.146 -0.983 19.508 1.00 91.06 89 HIS A C 1
ATOM 708 O O . HIS A 1 89 ? -3.817 0.040 19.421 1.00 91.06 89 HIS A O 1
ATOM 714 N N . LYS A 1 90 ? -3.440 -1.946 20.388 1.00 90.81 90 LYS A N 1
ATOM 715 C CA . LYS A 1 90 ? -4.614 -1.911 21.276 1.00 90.81 90 LYS A CA 1
ATOM 716 C C . LYS A 1 90 ? -4.678 -0.674 22.180 1.00 90.81 90 LYS A C 1
ATOM 718 O O . LYS A 1 90 ? -5.757 -0.323 22.636 1.00 90.81 90 LYS A O 1
ATOM 723 N N . ASP A 1 91 ? -3.539 -0.049 22.462 1.00 92.25 91 ASP A N 1
ATOM 724 C CA . ASP A 1 91 ? -3.433 1.173 23.264 1.00 92.25 91 ASP A CA 1
ATOM 725 C C . ASP A 1 91 ? -3.595 2.464 22.433 1.00 92.25 91 ASP A C 1
ATOM 727 O O . ASP A 1 91 ? -3.398 3.560 22.956 1.00 92.25 91 ASP A O 1
ATOM 731 N N . GLY A 1 92 ? -3.925 2.348 21.140 1.00 90.38 92 GLY A N 1
ATOM 732 C CA . GLY A 1 92 ? -4.038 3.463 20.196 1.00 90.38 92 GLY A CA 1
ATOM 733 C C . GLY A 1 92 ? -2.689 4.018 19.730 1.00 90.38 92 GLY A C 1
ATOM 734 O O . GLY A 1 92 ? -2.637 4.987 18.967 1.00 90.38 92 GLY A O 1
ATOM 735 N N . SER A 1 93 ? -1.572 3.440 20.182 1.00 92.50 93 SER A N 1
ATOM 736 C CA . SER A 1 93 ? -0.258 3.781 19.651 1.00 92.50 93 SER A CA 1
ATOM 737 C C . SER A 1 93 ? -0.052 3.136 18.285 1.00 92.50 93 SER A C 1
ATOM 739 O O . SER A 1 93 ? -0.648 2.116 17.954 1.00 92.50 93 SER A O 1
ATOM 741 N N . TRP A 1 94 ? 0.808 3.737 17.470 1.00 95.94 94 TRP A N 1
ATOM 742 C CA . TRP A 1 94 ? 1.091 3.238 16.133 1.00 95.94 94 TRP A CA 1
ATOM 743 C C . TRP A 1 94 ? 2.569 2.870 15.991 1.00 95.94 94 TRP A C 1
ATOM 745 O O . TRP A 1 94 ? 3.451 3.577 16.499 1.00 95.94 94 TRP A O 1
ATOM 755 N N . LYS A 1 95 ? 2.847 1.796 15.252 1.00 96.56 95 LYS A N 1
ATOM 756 C CA . LYS A 1 95 ? 4.193 1.424 14.792 1.00 96.56 95 LYS A CA 1
ATOM 757 C C . LYS A 1 95 ? 4.187 1.193 13.287 1.00 96.56 95 LYS A C 1
ATOM 759 O O . LYS A 1 95 ? 3.128 1.007 12.689 1.00 96.56 95 LYS A O 1
ATOM 764 N N . ARG A 1 96 ? 5.374 1.140 12.694 1.00 97.25 96 ARG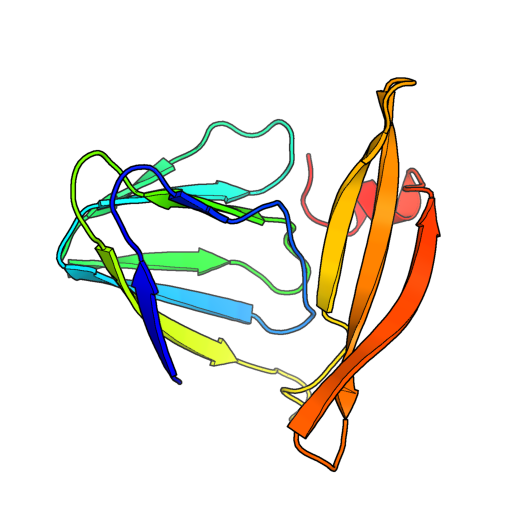 A N 1
ATOM 765 C CA . ARG A 1 96 ? 5.561 0.573 11.363 1.00 97.25 96 ARG A CA 1
ATOM 766 C C . ARG A 1 96 ? 6.554 -0.581 11.382 1.00 97.25 96 ARG A C 1
ATOM 768 O O . ARG A 1 96 ? 7.575 -0.493 12.063 1.00 97.25 96 ARG A O 1
ATOM 775 N N . ILE A 1 97 ? 6.244 -1.645 10.649 1.00 97.75 97 ILE A N 1
ATOM 776 C CA . ILE A 1 97 ? 7.082 -2.838 10.480 1.00 97.75 97 ILE A CA 1
ATOM 777 C C . ILE A 1 97 ? 7.693 -2.811 9.082 1.00 97.75 97 ILE A C 1
ATOM 779 O O . ILE A 1 97 ? 6.967 -2.661 8.101 1.00 97.75 97 ILE A O 1
ATOM 783 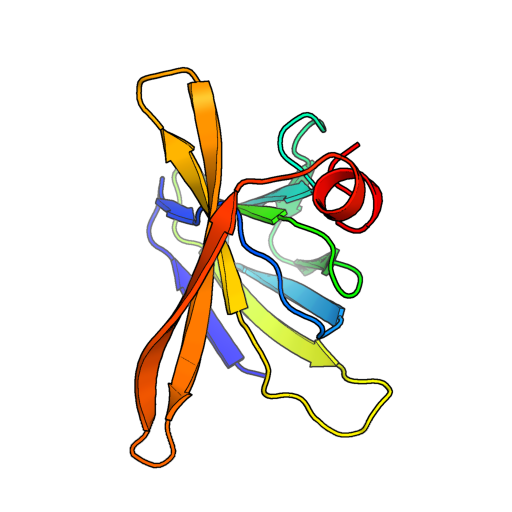N N . CYS A 1 98 ? 9.012 -2.953 8.994 1.00 97.44 98 CYS A N 1
ATOM 784 C CA . CYS A 1 98 ? 9.720 -3.041 7.726 1.00 97.44 98 CYS A CA 1
ATOM 785 C C . CYS A 1 98 ? 9.738 -4.480 7.230 1.00 97.44 98 CYS A C 1
ATOM 787 O O . CYS A 1 98 ? 10.208 -5.371 7.940 1.00 97.44 98 CYS A O 1
ATOM 789 N N . TRP A 1 99 ? 9.291 -4.670 5.998 1.00 96.38 99 TRP A N 1
ATOM 790 C CA . TRP A 1 99 ? 9.441 -5.892 5.234 1.00 96.38 99 TRP A CA 1
ATOM 791 C C . TRP A 1 99 ? 10.355 -5.644 4.041 1.00 96.38 99 TRP A C 1
ATOM 793 O O . TRP A 1 99 ? 10.163 -4.696 3.275 1.00 96.38 99 TRP A O 1
ATOM 803 N N . GLU A 1 100 ? 11.326 -6.527 3.850 1.00 94.12 100 GLU A N 1
ATOM 804 C CA . GLU A 1 100 ? 12.245 -6.470 2.716 1.00 94.12 100 GLU A CA 1
ATOM 805 C C . GLU A 1 100 ? 12.296 -7.806 1.987 1.00 94.12 100 GLU A C 1
ATOM 807 O O . GLU A 1 100 ? 12.238 -8.883 2.595 1.00 94.12 100 GLU A O 1
ATOM 812 N N . ARG A 1 101 ? 12.401 -7.716 0.659 1.00 90.62 101 ARG A N 1
ATOM 813 C CA . ARG A 1 101 ? 12.549 -8.880 -0.203 1.00 90.62 101 ARG A CA 1
ATOM 814 C C . ARG A 1 101 ? 13.985 -9.375 -0.127 1.00 90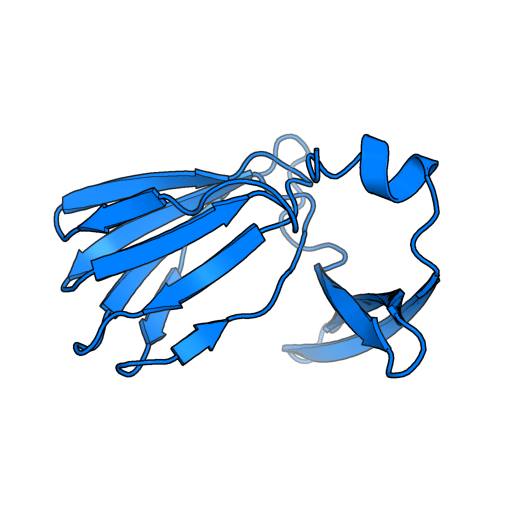.62 101 ARG A C 1
ATOM 816 O O . ARG A 1 101 ? 14.911 -8.602 -0.347 1.00 90.62 101 ARG A O 1
ATOM 823 N N . GLN A 1 102 ? 14.142 -10.655 0.162 1.00 91.75 102 GLN A N 1
ATOM 824 C CA . GLN A 1 102 ? 15.435 -11.317 0.254 1.00 91.75 102 GLN A CA 1
ATOM 825 C C . GLN A 1 102 ? 15.877 -11.854 -1.118 1.00 91.75 102 GLN A C 1
ATOM 827 O O . GLN A 1 102 ? 15.061 -11.982 -2.037 1.00 91.75 102 GLN A O 1
ATOM 832 N N . GLU A 1 103 ? 17.164 -12.185 -1.259 1.00 90.25 103 GLU A N 1
ATOM 833 C CA . GLU A 1 103 ? 17.742 -12.725 -2.506 1.00 90.25 103 GLU A CA 1
ATOM 834 C C . GLU A 1 103 ? 17.081 -14.041 -2.942 1.00 90.25 103 GLU A C 1
ATOM 836 O O . GLU A 1 103 ? 16.874 -14.281 -4.131 1.00 90.25 103 GLU A O 1
ATOM 841 N N . ASP A 1 104 ? 16.663 -14.861 -1.977 1.00 93.31 104 ASP A N 1
ATOM 842 C CA . ASP A 1 104 ? 15.934 -16.115 -2.197 1.00 93.31 104 ASP A CA 1
ATOM 843 C C . ASP A 1 104 ? 14.446 -15.907 -2.532 1.00 93.31 104 ASP A C 1
ATOM 845 O O . ASP A 1 104 ? 13.667 -16.858 -2.581 1.00 93.31 104 ASP A O 1
ATOM 849 N N . SER A 1 105 ? 14.035 -14.659 -2.773 1.00 88.25 105 SER A N 1
ATOM 850 C CA . SER A 1 105 ? 12.654 -14.265 -3.030 1.00 88.25 105 SER A CA 1
ATOM 851 C C . SER A 1 105 ? 11.696 -14.465 -1.850 1.00 88.25 105 SER A C 1
ATOM 853 O O . SER A 1 105 ? 10.484 -14.316 -2.044 1.00 88.25 105 SER A O 1
ATOM 855 N N . SER A 1 106 ? 12.178 -14.712 -0.635 1.00 93.88 106 SER A N 1
ATOM 856 C CA . SER A 1 106 ? 11.362 -14.627 0.578 1.00 93.88 106 SER A CA 1
ATOM 857 C C . SER A 1 106 ? 11.172 -13.172 1.029 1.00 93.88 106 SER A C 1
ATOM 859 O O . SER A 1 106 ? 11.772 -12.237 0.488 1.00 93.88 106 SER A O 1
ATOM 861 N N . TRP A 1 107 ? 10.285 -12.967 2.000 1.00 92.56 107 TRP A N 1
ATOM 862 C CA . TRP A 1 107 ? 10.102 -11.690 2.684 1.00 92.56 107 TRP A CA 1
ATOM 863 C C . TRP A 1 107 ? 10.510 -11.856 4.143 1.00 92.56 107 TRP A C 1
ATOM 865 O O . TRP A 1 107 ? 10.079 -12.808 4.793 1.00 92.56 107 TRP A O 1
ATOM 875 N N . ALA A 1 108 ? 11.300 -10.919 4.661 1.00 95.38 108 ALA A N 1
ATOM 876 C CA . ALA A 1 108 ? 11.716 -10.916 6.058 1.00 95.38 108 ALA A CA 1
ATOM 877 C C . ALA A 1 108 ? 11.395 -9.577 6.720 1.00 95.38 108 ALA A C 1
ATOM 879 O O . ALA A 1 108 ? 11.448 -8.524 6.079 1.00 95.38 108 ALA A O 1
ATOM 880 N N . ILE A 1 109 ? 11.089 -9.632 8.017 1.00 96.81 109 ILE A N 1
ATOM 881 C CA . ILE A 1 109 ? 10.986 -8.438 8.852 1.00 96.81 109 ILE A CA 1
ATOM 882 C C . ILE A 1 109 ? 12.404 -7.975 9.178 1.00 96.81 109 ILE A C 1
ATOM 884 O O . ILE A 1 109 ? 13.148 -8.695 9.842 1.00 96.81 109 ILE A O 1
ATOM 888 N N . THR A 1 110 ? 12.764 -6.771 8.745 1.00 96.19 110 THR A N 1
ATOM 889 C CA . THR A 1 110 ? 14.101 -6.192 8.970 1.00 96.19 110 THR A CA 1
ATOM 890 C C . THR A 1 110 ? 14.101 -5.079 10.011 1.00 96.19 110 THR A C 1
ATOM 892 O O . THR A 1 110 ? 15.158 -4.654 10.473 1.00 96.19 110 THR A O 1
ATOM 895 N N . GLY A 1 111 ? 12.925 -4.617 10.438 1.00 96.00 111 GLY A N 1
ATOM 896 C CA . GLY A 1 111 ? 12.827 -3.554 11.426 1.00 96.00 111 GLY A CA 1
ATOM 897 C C . GLY A 1 111 ? 11.413 -3.305 11.919 1.00 96.00 111 GLY A C 1
ATOM 898 O O . GLY A 1 111 ? 10.424 -3.714 11.316 1.00 96.00 111 GLY A O 1
ATOM 899 N N . SER A 1 112 ? 11.323 -2.601 13.040 1.00 96.44 112 SER A N 1
ATOM 900 C CA . SER A 1 112 ? 10.072 -2.091 13.585 1.00 96.44 112 SER A CA 1
ATOM 901 C C . SER A 1 112 ? 10.371 -0.817 14.355 1.00 96.44 112 SER A C 1
ATOM 903 O O . SER A 1 112 ? 11.301 -0.787 15.160 1.00 96.44 112 SER A O 1
ATOM 905 N N . GLU A 1 113 ? 9.563 0.219 14.165 1.00 96.38 113 GLU A N 1
ATOM 906 C CA . GLU A 1 113 ? 9.718 1.466 14.910 1.00 96.38 113 GLU A CA 1
ATOM 907 C C . GLU A 1 113 ? 8.380 2.115 15.248 1.00 96.38 113 GLU A C 1
ATOM 909 O O . GLU A 1 113 ? 7.387 1.984 14.529 1.00 96.38 113 GLU A O 1
ATOM 914 N N . LYS A 1 114 ? 8.356 2.832 16.373 1.00 96.62 114 LYS A N 1
ATOM 915 C CA . LYS A 1 114 ? 7.190 3.608 16.788 1.00 96.62 114 LYS A CA 1
ATOM 916 C C . LYS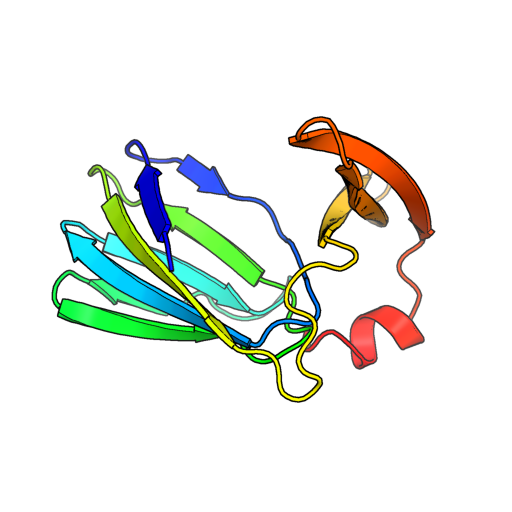 A 1 114 ? 6.996 4.787 15.837 1.00 96.62 114 LYS A C 1
ATOM 918 O O . LYS A 1 114 ? 7.957 5.460 15.466 1.00 96.62 114 LYS A O 1
ATOM 923 N N . LEU A 1 115 ? 5.747 5.089 15.500 1.00 95.38 115 LEU A N 1
ATOM 924 C CA . LEU A 1 115 ? 5.419 6.232 14.657 1.00 95.38 115 LEU A CA 1
ATOM 925 C C . LEU A 1 115 ? 5.638 7.547 15.410 1.00 95.38 115 LEU A C 1
ATOM 927 O O . LEU A 1 115 ? 4.850 7.953 16.263 1.00 95.38 115 LEU A O 1
ATOM 931 N N . THR A 1 116 ? 6.752 8.208 15.097 1.00 94.62 116 THR A N 1
ATOM 932 C CA . THR A 1 116 ? 7.091 9.542 15.604 1.00 94.62 116 THR A CA 1
ATOM 933 C C . THR A 1 116 ? 6.464 10.633 14.737 1.00 94.62 116 THR A C 1
ATOM 935 O O . THR A 1 116 ? 6.133 10.402 13.573 1.00 94.62 116 THR A O 1
ATOM 938 N N . LYS A 1 117 ? 6.364 11.861 15.266 1.00 93.50 117 LYS A N 1
ATOM 939 C CA . LYS A 1 117 ? 5.889 13.020 14.493 1.00 93.50 117 LYS A CA 1
ATOM 940 C C . LYS A 1 117 ? 6.684 13.224 13.197 1.00 93.50 117 LYS A C 1
ATOM 942 O O . LYS A 1 117 ? 6.088 13.452 12.156 1.00 93.50 117 LYS A O 1
ATOM 947 N N . LYS A 1 118 ? 8.010 13.057 13.243 1.00 94.56 118 LYS A N 1
ATOM 948 C CA . LYS A 1 118 ? 8.880 13.162 12.062 1.00 94.56 118 LYS A CA 1
ATOM 949 C C . LYS A 1 118 ? 8.500 12.156 10.972 1.00 94.56 118 LYS A C 1
ATOM 951 O O . LYS A 1 118 ? 8.479 12.518 9.802 1.00 94.56 118 LYS A O 1
ATOM 956 N N . ILE A 1 119 ? 8.209 10.908 11.350 1.00 95.31 119 ILE A N 1
ATOM 957 C CA . ILE A 1 119 ? 7.783 9.880 10.391 1.00 95.31 119 ILE A CA 1
ATOM 958 C C . ILE A 1 119 ? 6.427 10.260 9.801 1.00 95.31 119 ILE A C 1
ATOM 960 O O . ILE A 1 119 ? 6.277 10.247 8.587 1.00 95.31 119 ILE A O 1
ATOM 964 N N . ILE A 1 120 ? 5.468 10.642 10.644 1.00 94.94 120 ILE A N 1
ATOM 965 C CA . ILE A 1 120 ? 4.118 11.040 10.222 1.00 94.94 120 ILE A CA 1
ATOM 966 C C . ILE A 1 120 ? 4.175 12.196 9.214 1.00 94.94 120 ILE A C 1
ATOM 968 O O . ILE A 1 120 ? 3.650 12.066 8.108 1.00 94.94 120 ILE A O 1
ATOM 972 N N . ASP A 1 121 ? 4.877 13.276 9.565 1.00 93.50 121 ASP A N 1
ATOM 973 C CA . ASP A 1 121 ? 5.011 14.474 8.730 1.00 93.50 121 ASP A CA 1
ATOM 974 C C . ASP A 1 121 ? 5.718 14.155 7.393 1.00 93.50 121 ASP A C 1
ATOM 976 O O . ASP A 1 121 ? 5.398 14.740 6.362 1.00 93.50 121 ASP A O 1
ATOM 980 N N . GLY A 1 122 ? 6.646 13.190 7.385 1.00 93.81 122 GLY A N 1
ATOM 981 C CA . GLY A 1 122 ? 7.361 12.739 6.186 1.00 93.81 122 GLY A CA 1
ATOM 982 C C . GLY A 1 122 ? 6.638 11.684 5.339 1.00 93.81 122 GLY A C 1
ATOM 983 O O . GLY A 1 122 ? 7.192 11.261 4.329 1.00 93.81 122 GLY A O 1
ATOM 984 N N . SER A 1 123 ? 5.445 11.234 5.742 1.00 95.19 123 SER A N 1
ATOM 985 C CA . SER A 1 123 ? 4.743 10.108 5.095 1.00 95.19 123 SER A CA 1
ATOM 986 C C . SER A 1 123 ? 3.462 10.507 4.361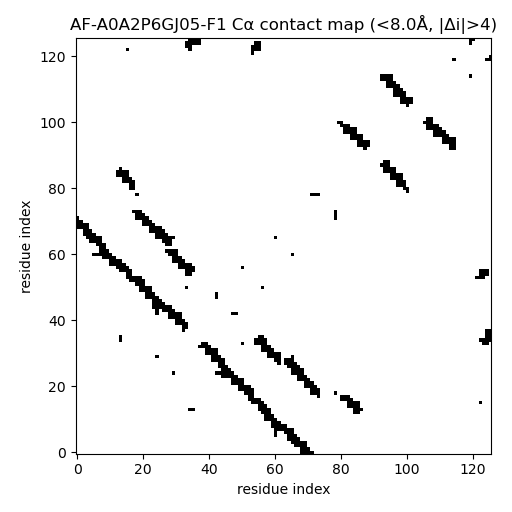 1.00 95.19 123 SER A C 1
ATOM 988 O O . SER A 1 123 ? 2.691 9.643 3.949 1.00 95.19 123 SER A O 1
ATOM 990 N N . GLY A 1 124 ? 3.186 11.808 4.243 1.00 91.88 124 GLY A N 1
ATOM 991 C CA . GLY A 1 124 ? 1.949 12.305 3.631 1.00 91.88 124 GLY A CA 1
ATOM 992 C C . GLY A 1 124 ? 0.674 11.883 4.376 1.00 91.88 124 GLY A C 1
ATOM 993 O O . GLY A 1 124 ? -0.398 11.831 3.772 1.00 91.88 124 GLY A O 1
ATOM 994 N N . ASP A 1 125 ? 0.779 11.547 5.666 1.00 92.56 125 ASP A N 1
ATOM 995 C CA . ASP A 1 125 ? -0.327 11.043 6.497 1.00 92.56 125 ASP A CA 1
ATOM 996 C C . ASP A 1 125 ? -1.421 12.100 6.740 1.00 92.56 125 ASP A C 1
ATOM 998 O O . ASP A 1 125 ? -2.605 11.766 6.824 1.00 92.56 125 ASP A O 1
ATOM 1002 N N . SER A 1 126 ? -1.008 13.369 6.845 1.00 79.19 126 SER A N 1
ATOM 1003 C CA . SER A 1 126 ? -1.843 14.557 7.075 1.00 79.19 126 SER A CA 1
ATOM 1004 C C . SER A 1 126 ? -2.321 15.214 5.795 1.00 79.19 126 SER A C 1
ATOM 1006 O O . SER A 1 126 ? -1.503 15.304 4.845 1.00 79.19 126 SER A O 1
#

Secondary structure (DSSP, 8-state):
-EEEEE-TT-EEEEEE-SSEEEEEEEESEEEEEESSSSPPEEEETT-EEEE-TT--EEEEE-SS-EEEEEEEE-SSS-----EEEEEE-TTS-EEEEEEEE-TTS-EEEEEEEE--HHHHHTTT--

Sequence (126 aa):
MGLFLLCPDVHYPLHQHNALEIYYASSGTLQLQHGRKKMPFMIKSGGYSITPSNQVHSLTTSNEPCLLCYMWVSGTGTLLGPNWWWEEHKDGSWKRICWERQEDSSWAITGSEKLTKKIIDGSGDS

pLDDT: mean 94.78, std 4.96, range [76.44, 98.5]